Protein AF-A0A1K0JYE6-F1 (afdb_monomer_lite)

pLDDT: mean 88.98, std 8.57, range [48.31, 96.19]

Foldseek 3Di:
DDDQPDDLVLLLVLLCVLPVVCVPPDVVVSVVLSVQQRVLVSQLVVCVVPVVCNVVSLVVSLVSQVVDPSSNSSSVSVVVVVVVD

Structure (mmCIF, N/CA/C/O backbone):
data_AF-A0A1K0JYE6-F1
#
_entry.id   AF-A0A1K0JYE6-F1
#
loop_
_atom_site.group_PDB
_atom_site.id
_atom_site.type_symbol
_atom_site.label_atom_id
_atom_site.label_alt_id
_atom_site.label_comp_id
_atom_site.label_asym_id
_atom_site.label_entity_id
_atom_site.label_seq_id
_atom_site.pdbx_PDB_ins_code
_atom_site.Cartn_x
_atom_site.Cartn_y
_atom_site.Cartn_z
_atom_site.occupancy
_atom_site.B_iso_or_equiv
_atom_site.auth_seq_id
_atom_site.auth_comp_id
_atom_site.auth_asym_id
_atom_site.auth_atom_id
_atom_site.pdbx_PDB_model_num
ATOM 1 N N . MET A 1 1 ? 3.423 -19.627 9.950 1.00 48.31 1 MET A N 1
ATOM 2 C CA . MET A 1 1 ? 3.392 -18.347 9.204 1.00 48.31 1 MET A CA 1
ATOM 3 C C . MET A 1 1 ? 2.002 -17.738 9.331 1.00 48.31 1 MET A C 1
ATOM 5 O O . MET A 1 1 ? 1.032 -18.456 9.123 1.00 48.31 1 MET A O 1
ATOM 9 N N . ALA A 1 2 ? 1.878 -16.466 9.725 1.00 55.97 2 ALA A N 1
ATOM 10 C CA . ALA A 1 2 ? 0.573 -15.803 9.782 1.00 55.97 2 ALA A CA 1
ATOM 11 C C . ALA A 1 2 ? 0.008 -15.671 8.360 1.00 55.97 2 ALA A C 1
ATOM 13 O O . ALA A 1 2 ? 0.712 -15.183 7.476 1.00 55.97 2 ALA A O 1
ATOM 14 N N . ARG A 1 3 ? -1.238 -16.109 8.135 1.00 66.81 3 ARG A N 1
ATOM 15 C CA . ARG A 1 3 ? -1.894 -15.944 6.833 1.00 66.81 3 ARG A CA 1
ATOM 16 C C . ARG A 1 3 ? -1.965 -14.450 6.478 1.00 66.81 3 ARG A C 1
ATOM 18 O O . ARG A 1 3 ? -2.256 -13.641 7.368 1.00 66.81 3 ARG A O 1
ATOM 25 N N . PRO A 1 4 ? -1.669 -14.069 5.222 1.00 70.44 4 PRO A N 1
ATOM 26 C CA . PRO A 1 4 ? -1.844 -12.693 4.785 1.00 70.44 4 PRO A CA 1
ATOM 27 C C . PRO A 1 4 ? -3.322 -12.316 4.922 1.00 70.44 4 PRO A C 1
ATOM 29 O O . PRO A 1 4 ? -4.194 -13.104 4.566 1.00 70.44 4 PRO A O 1
ATOM 32 N N . ILE A 1 5 ? -3.588 -11.138 5.488 1.00 80.56 5 ILE A N 1
ATOM 33 C CA . ILE A 1 5 ? -4.954 -10.615 5.622 1.00 80.56 5 ILE A CA 1
ATOM 34 C C . ILE A 1 5 ? -5.365 -9.978 4.296 1.00 80.56 5 ILE A C 1
ATOM 36 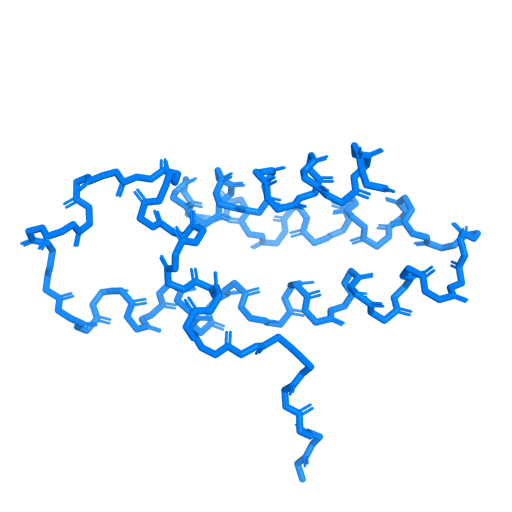O O . ILE A 1 5 ? -6.483 -10.171 3.837 1.00 80.56 5 ILE A O 1
ATOM 40 N N . VAL A 1 6 ? -4.427 -9.272 3.665 1.00 83.31 6 VAL A N 1
ATOM 41 C CA . VAL A 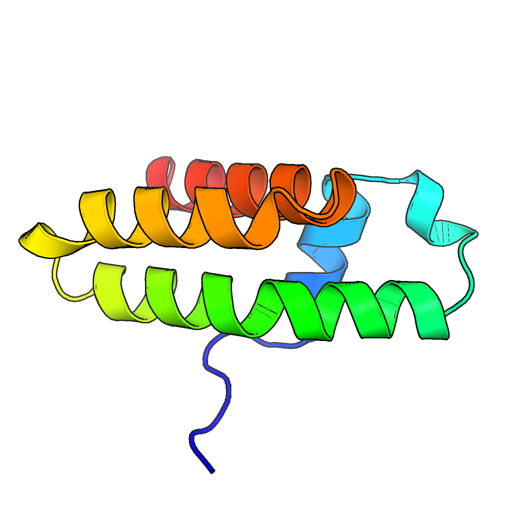1 6 ? -4.599 -8.682 2.341 1.00 83.31 6 VAL A CA 1
ATOM 42 C C . VAL A 1 6 ? -4.142 -9.671 1.266 1.00 83.31 6 VAL A C 1
ATOM 44 O O . VAL A 1 6 ? -3.007 -10.170 1.299 1.00 83.31 6 VAL A O 1
ATOM 47 N N . THR A 1 7 ? -5.044 -9.984 0.336 1.00 88.12 7 THR A N 1
ATOM 48 C CA . THR A 1 7 ? -4.806 -10.920 -0.771 1.00 88.12 7 THR A CA 1
ATOM 49 C C . THR A 1 7 ? -3.828 -10.328 -1.781 1.00 88.12 7 THR A C 1
ATOM 51 O O . THR A 1 7 ? -3.710 -9.119 -1.910 1.00 88.12 7 THR A O 1
ATOM 54 N N . THR A 1 8 ? -3.103 -11.178 -2.512 1.00 88.50 8 THR A N 1
ATOM 55 C CA . THR A 1 8 ? -2.177 -10.716 -3.564 1.00 88.50 8 THR A CA 1
ATOM 56 C C . THR A 1 8 ? -2.888 -9.897 -4.637 1.00 88.50 8 THR A C 1
ATOM 58 O O . THR A 1 8 ? -2.346 -8.887 -5.060 1.00 88.50 8 THR A O 1
ATOM 61 N N . VAL A 1 9 ? -4.094 -10.329 -5.020 1.00 87.88 9 VAL A N 1
ATOM 62 C CA . VAL A 1 9 ? -4.912 -9.698 -6.062 1.00 87.88 9 VAL A CA 1
ATOM 63 C C . VAL A 1 9 ? -5.226 -8.252 -5.690 1.00 87.88 9 VAL A C 1
ATOM 65 O O . VAL A 1 9 ? -4.872 -7.359 -6.441 1.00 87.88 9 VAL A O 1
ATOM 68 N N . LEU A 1 10 ? -5.712 -8.000 -4.467 1.00 89.81 10 LEU A N 1
ATOM 69 C CA . LEU A 1 10 ? -6.002 -6.633 -4.021 1.00 89.81 10 LEU A CA 1
ATOM 70 C C . LEU A 1 10 ? -4.759 -5.733 -4.061 1.00 89.81 10 LEU A C 1
ATOM 72 O O . LEU A 1 10 ? -4.843 -4.565 -4.408 1.00 89.81 10 LEU A O 1
ATOM 76 N N . ILE A 1 11 ? -3.590 -6.268 -3.703 1.00 92.44 11 ILE A N 1
ATOM 77 C CA . ILE A 1 11 ? -2.341 -5.493 -3.732 1.00 92.44 11 ILE A CA 1
ATOM 78 C C . ILE A 1 11 ? -1.953 -5.152 -5.169 1.00 92.44 11 ILE A C 1
ATOM 80 O O . ILE A 1 11 ? -1.482 -4.048 -5.418 1.00 92.44 11 ILE A O 1
ATOM 84 N N . GLN A 1 12 ? -2.124 -6.095 -6.094 1.00 92.00 12 GLN A N 1
ATOM 85 C CA . GLN A 1 12 ? -1.868 -5.869 -7.511 1.00 92.00 12 GLN A CA 1
ATOM 86 C C . GLN A 1 12 ? -2.825 -4.820 -8.076 1.00 92.00 12 GLN A C 1
ATOM 88 O O . GLN A 1 12 ? -2.346 -3.880 -8.695 1.00 92.00 12 GLN A O 1
ATOM 93 N N . ASP A 1 13 ? -4.121 -4.913 -7.783 1.00 91.62 13 ASP A N 1
ATOM 94 C CA . ASP A 1 13 ? -5.122 -3.944 -8.244 1.00 91.62 13 ASP A CA 1
ATOM 95 C C . ASP A 1 13 ? -4.769 -2.522 -7.789 1.00 91.62 13 ASP A C 1
ATOM 97 O O . ASP A 1 13 ? -4.675 -1.613 -8.608 1.00 91.62 13 ASP A O 1
ATOM 101 N N . VAL A 1 14 ? -4.448 -2.344 -6.502 1.00 92.88 14 VAL A N 1
ATOM 102 C CA . VAL A 1 14 ? -4.040 -1.040 -5.950 1.00 92.88 14 VAL A CA 1
ATOM 103 C C . VAL A 1 14 ? -2.730 -0.541 -6.577 1.00 92.88 14 VAL A C 1
ATOM 105 O O . VAL A 1 14 ? -2.558 0.659 -6.781 1.00 92.88 14 VAL A O 1
ATOM 108 N N . LEU A 1 15 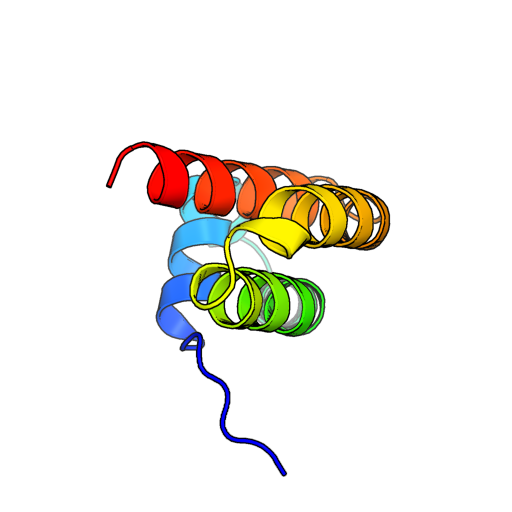? -1.788 -1.437 -6.892 1.00 93.19 15 LEU A N 1
ATOM 109 C CA . LEU A 1 15 ? -0.550 -1.070 -7.586 1.00 93.19 15 LEU A CA 1
ATOM 110 C C . LEU A 1 15 ? -0.827 -0.594 -9.017 1.00 93.19 15 LEU A C 1
ATOM 112 O O . LEU A 1 15 ? -0.274 0.427 -9.419 1.00 93.19 15 LEU A O 1
ATOM 116 N N . TYR A 1 16 ? -1.675 -1.301 -9.764 1.00 92.94 16 TYR A N 1
ATOM 117 C CA . TYR A 1 16 ? -2.043 -0.936 -11.133 1.00 92.94 16 TYR A CA 1
ATOM 118 C C . TYR A 1 16 ? -2.867 0.352 -11.190 1.00 92.94 16 TYR A C 1
ATOM 120 O O . TYR A 1 16 ? -2.662 1.165 -12.087 1.00 92.94 16 TYR A O 1
ATOM 128 N N . GLU A 1 17 ? -3.750 0.573 -10.217 1.00 92.50 17 GLU A N 1
ATOM 129 C CA . GLU A 1 17 ? -4.521 1.812 -10.104 1.00 92.50 17 GLU A CA 1
ATOM 130 C C . GLU A 1 17 ? -3.618 3.007 -9.758 1.00 92.50 17 GLU A C 1
ATOM 132 O O . GLU A 1 17 ? -3.749 4.079 -10.346 1.00 92.50 17 GLU A O 1
ATOM 137 N N . ALA A 1 18 ? -2.639 2.816 -8.868 1.00 92.31 18 ALA A N 1
ATOM 138 C CA . ALA A 1 18 ? -1.677 3.859 -8.516 1.00 92.31 18 ALA A CA 1
ATOM 139 C C . ALA A 1 18 ? -0.618 4.119 -9.603 1.00 92.31 18 ALA A C 1
ATOM 141 O O . ALA A 1 18 ? -0.024 5.197 -9.639 1.00 92.31 18 ALA A O 1
ATOM 142 N N . SER A 1 19 ? -0.332 3.137 -10.460 1.00 91.62 19 SER A N 1
ATOM 143 C CA . SER A 1 19 ? 0.654 3.247 -11.536 1.00 91.62 19 SER A CA 1
ATOM 144 C C . SER A 1 19 ? 0.259 2.356 -12.721 1.00 91.62 19 SER A C 1
ATOM 146 O O . SER A 1 19 ? 0.677 1.197 -12.799 1.00 91.62 19 SER A O 1
ATOM 148 N N . PRO A 1 20 ? -0.509 2.902 -13.684 1.00 88.31 20 PRO A N 1
ATOM 149 C CA . PRO A 1 20 ? -0.939 2.167 -14.877 1.00 88.31 20 PRO A CA 1
ATOM 150 C C . PRO A 1 20 ? 0.222 1.641 -15.738 1.00 88.31 20 PRO A C 1
ATOM 152 O O . PRO A 1 20 ? 0.071 0.645 -16.441 1.00 88.31 20 PRO A O 1
ATOM 155 N N . GLU A 1 21 ? 1.394 2.276 -15.643 1.00 86.56 21 GLU A N 1
ATOM 156 C CA . GLU A 1 21 ? 2.647 1.892 -16.313 1.00 86.56 21 GLU A CA 1
ATOM 157 C C . GLU A 1 21 ? 3.148 0.496 -15.901 1.00 86.56 21 GLU A C 1
ATOM 159 O O . GLU A 1 21 ? 3.925 -0.132 -16.619 1.00 86.56 21 GLU A O 1
ATOM 164 N N . LEU A 1 22 ? 2.683 -0.036 -14.763 1.00 86.69 22 LEU A N 1
ATOM 165 C CA . LEU A 1 22 ? 3.006 -1.397 -14.334 1.00 86.69 22 LEU A CA 1
ATOM 166 C C . LEU A 1 22 ? 2.417 -2.483 -15.239 1.00 86.69 22 LEU A C 1
ATOM 168 O O . LEU A 1 22 ? 2.870 -3.625 -15.153 1.00 86.69 22 LEU A O 1
ATOM 172 N N . ASN A 1 23 ? 1.427 -2.166 -16.081 1.00 83.75 23 ASN A N 1
ATOM 173 C CA . ASN A 1 23 ? 0.838 -3.135 -17.011 1.00 83.75 23 ASN A CA 1
ATOM 174 C C . ASN A 1 23 ? 1.864 -3.680 -18.012 1.00 83.75 23 ASN A C 1
ATOM 176 O O . ASN A 1 23 ? 1.820 -4.862 -18.346 1.00 83.75 23 ASN A O 1
ATOM 180 N N . ASP A 1 24 ? 2.821 -2.844 -18.416 1.00 87.38 24 ASP A N 1
ATOM 181 C CA . ASP A 1 24 ? 3.898 -3.213 -19.338 1.00 87.38 24 ASP A CA 1
ATOM 182 C C . ASP A 1 24 ? 5.178 -3.653 -18.602 1.00 87.38 24 ASP A C 1
ATOM 184 O O . ASP A 1 24 ? 6.173 -4.044 -19.220 1.00 87.38 24 ASP A O 1
ATOM 188 N N . ALA A 1 25 ? 5.182 -3.592 -17.266 1.00 87.50 25 ALA A N 1
ATOM 189 C CA . ALA A 1 25 ? 6.345 -3.929 -16.461 1.00 87.50 25 ALA A CA 1
ATOM 190 C C . ALA A 1 25 ? 6.555 -5.445 -16.349 1.00 87.50 25 ALA A C 1
ATOM 192 O O . ALA A 1 25 ? 5.631 -6.260 -16.357 1.00 87.50 25 ALA A O 1
ATOM 193 N N . HIS A 1 26 ? 7.815 -5.839 -16.163 1.00 89.94 26 HIS A N 1
ATOM 194 C CA . HIS A 1 26 ? 8.164 -7.242 -15.983 1.00 89.94 26 HIS A CA 1
ATOM 195 C C . HIS A 1 26 ? 7.501 -7.819 -14.710 1.00 89.94 26 HIS A C 1
ATOM 197 O O . HIS A 1 26 ? 7.645 -7.220 -13.639 1.00 89.94 26 HIS A O 1
ATOM 203 N N . PRO A 1 27 ? 6.886 -9.022 -14.740 1.00 89.25 27 PRO A N 1
ATOM 204 C CA . PRO A 1 27 ? 6.168 -9.588 -13.588 1.00 89.25 27 PRO A CA 1
ATOM 205 C C . PRO A 1 27 ? 6.998 -9.687 -12.299 1.00 89.25 27 PRO A C 1
ATOM 207 O O . PRO A 1 27 ? 6.477 -9.561 -11.191 1.00 89.25 27 PRO A O 1
ATOM 210 N N . ALA A 1 28 ? 8.312 -9.892 -12.429 1.00 91.25 28 ALA A N 1
ATOM 211 C CA . ALA A 1 28 ? 9.232 -9.903 -11.289 1.00 91.25 28 ALA A CA 1
ATOM 212 C C . ALA A 1 28 ? 9.272 -8.559 -10.535 1.00 91.25 28 ALA A C 1
ATOM 214 O O . ALA A 1 28 ? 9.372 -8.557 -9.309 1.00 91.25 28 ALA A O 1
ATOM 215 N N . PHE A 1 29 ? 9.156 -7.435 -11.248 1.00 90.44 29 PHE A N 1
ATOM 216 C CA . PHE A 1 29 ? 9.107 -6.106 -10.645 1.00 90.44 29 PHE A CA 1
ATOM 217 C C . PHE A 1 29 ? 7.814 -5.929 -9.847 1.00 90.44 29 PHE A C 1
ATOM 219 O O . PHE A 1 29 ? 7.864 -5.637 -8.653 1.00 90.44 29 PHE A O 1
ATOM 226 N N . THR A 1 30 ? 6.665 -6.242 -10.448 1.00 90.75 30 THR A N 1
ATOM 227 C CA . THR A 1 30 ? 5.359 -6.199 -9.772 1.00 90.75 30 THR A CA 1
ATOM 228 C C . THR A 1 30 ? 5.331 -7.097 -8.532 1.00 90.75 30 THR A C 1
ATOM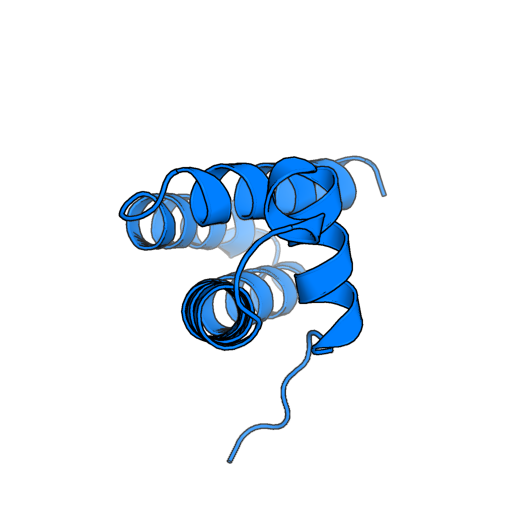 230 O O . THR A 1 30 ? 4.863 -6.689 -7.470 1.00 90.75 30 THR A O 1
ATOM 233 N N . ASN A 1 31 ? 5.918 -8.295 -8.608 1.00 91.94 31 ASN A N 1
ATOM 234 C CA . ASN A 1 31 ? 6.044 -9.190 -7.456 1.00 91.94 31 ASN A CA 1
ATOM 235 C C . ASN A 1 31 ? 6.912 -8.600 -6.333 1.00 91.94 31 ASN A C 1
ATOM 237 O O . ASN A 1 31 ? 6.584 -8.765 -5.155 1.00 91.94 31 ASN A O 1
ATOM 241 N N . ALA A 1 32 ? 7.992 -7.888 -6.665 1.00 92.88 32 ALA A N 1
ATOM 242 C CA . ALA A 1 32 ? 8.814 -7.199 -5.673 1.00 92.88 32 ALA A CA 1
ATOM 243 C C . ALA A 1 32 ? 8.028 -6.081 -4.964 1.00 92.88 32 ALA A C 1
ATOM 245 O O . ALA A 1 32 ? 8.071 -5.989 -3.734 1.00 92.88 32 ALA A O 1
ATOM 246 N N . LEU A 1 33 ? 7.242 -5.297 -5.711 1.00 93.50 33 LEU A N 1
ATOM 247 C CA . LEU A 1 33 ? 6.367 -4.262 -5.148 1.00 93.50 33 LEU A CA 1
ATOM 248 C C . LEU A 1 33 ? 5.310 -4.864 -4.215 1.00 93.50 33 LEU A C 1
ATOM 250 O O . LEU A 1 33 ? 5.116 -4.377 -3.100 1.00 93.50 33 LEU A O 1
ATOM 254 N N . VAL A 1 34 ? 4.690 -5.980 -4.610 1.00 93.75 34 VAL A N 1
ATOM 255 C CA . VAL A 1 34 ? 3.743 -6.726 -3.765 1.00 93.75 34 VAL A CA 1
ATOM 256 C C . VAL A 1 34 ? 4.398 -7.170 -2.455 1.00 93.75 34 VAL A C 1
ATOM 258 O O . VAL A 1 34 ? 3.797 -7.045 -1.384 1.00 93.75 34 VAL A O 1
ATOM 261 N N . CYS A 1 35 ? 5.622 -7.697 -2.514 1.00 92.44 35 CYS A N 1
ATOM 262 C CA . CYS A 1 35 ? 6.369 -8.122 -1.329 1.00 92.44 35 CYS A CA 1
ATOM 263 C C . CYS A 1 35 ? 6.690 -6.954 -0.389 1.00 92.44 35 CYS A C 1
ATOM 265 O O . CYS A 1 35 ? 6.648 -7.130 0.830 1.00 92.44 35 CYS A O 1
ATOM 267 N N . LEU A 1 36 ? 6.968 -5.771 -0.939 1.00 92.25 36 LEU A N 1
ATOM 268 C CA . LEU A 1 36 ? 7.259 -4.567 -0.166 1.00 92.25 36 LEU A CA 1
ATOM 269 C C . LEU A 1 36 ? 5.995 -3.968 0.469 1.00 92.25 36 LEU A C 1
ATOM 271 O O . LEU A 1 36 ? 6.018 -3.549 1.628 1.00 92.25 36 LEU A O 1
ATOM 275 N N . LEU A 1 37 ? 4.876 -3.983 -0.256 1.00 93.62 37 LEU A N 1
ATOM 276 C CA . LEU A 1 37 ? 3.627 -3.346 0.155 1.00 93.62 37 LEU A CA 1
ATOM 277 C C . LEU A 1 37 ? 2.796 -4.215 1.118 1.00 93.62 37 LEU A C 1
ATOM 279 O O . LEU A 1 37 ? 2.232 -3.717 2.096 1.00 93.62 37 LEU A O 1
ATOM 283 N N . ARG A 1 38 ? 2.768 -5.541 0.925 1.00 94.50 38 ARG A N 1
ATOM 284 C CA . ARG A 1 38 ? 1.954 -6.477 1.729 1.00 94.50 38 ARG A CA 1
ATOM 285 C C . ARG A 1 38 ? 2.137 -6.348 3.250 1.00 94.50 38 ARG A C 1
ATOM 287 O O . ARG A 1 38 ? 1.129 -6.372 3.965 1.00 94.50 38 ARG A O 1
ATOM 294 N N . PRO A 1 39 ? 3.360 -6.245 3.804 1.00 93.19 3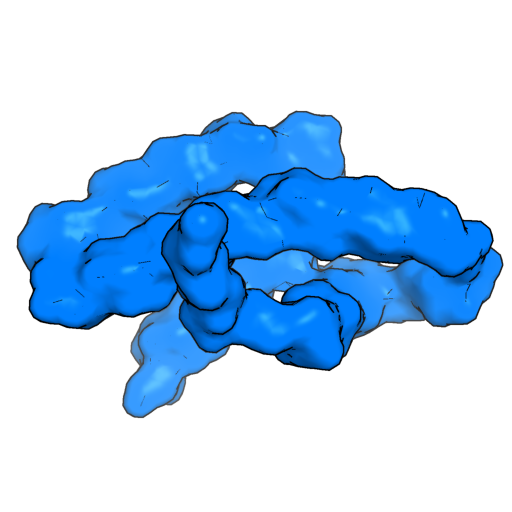9 PRO A N 1
ATOM 295 C CA . PRO A 1 39 ? 3.547 -6.104 5.245 1.00 93.19 39 PRO A CA 1
ATOM 296 C C . PRO A 1 39 ? 2.952 -4.803 5.789 1.00 93.19 39 PRO A C 1
ATOM 298 O O . PRO A 1 39 ? 2.421 -4.804 6.901 1.00 93.19 39 PRO A O 1
ATOM 301 N N . ALA A 1 40 ? 3.028 -3.715 5.016 1.00 93.19 40 ALA A N 1
ATOM 302 C CA . ALA A 1 40 ? 2.491 -2.416 5.396 1.00 93.19 40 ALA A CA 1
ATOM 303 C C . ALA A 1 40 ? 0.958 -2.457 5.459 1.00 93.19 40 ALA A C 1
ATOM 305 O O . ALA A 1 40 ? 0.381 -2.151 6.504 1.00 93.19 40 ALA A O 1
ATOM 306 N N . LEU A 1 41 ? 0.311 -2.956 4.404 1.00 93.94 41 LEU A N 1
ATOM 307 C CA . LEU A 1 41 ? -1.151 -3.063 4.338 1.00 93.94 41 LEU A CA 1
ATOM 308 C C . LEU A 1 41 ? -1.712 -3.985 5.427 1.00 93.94 41 LEU A C 1
ATOM 310 O O . LEU A 1 41 ? -2.636 -3.618 6.148 1.00 93.94 41 LEU A O 1
ATOM 314 N N . ASN A 1 42 ? -1.088 -5.148 5.649 1.00 92.94 42 ASN A N 1
ATOM 315 C CA . ASN A 1 42 ? -1.497 -6.057 6.724 1.00 92.94 42 ASN A CA 1
ATOM 316 C C . ASN A 1 42 ? -1.446 -5.402 8.112 1.00 92.94 42 ASN A C 1
ATOM 318 O O . ASN A 1 42 ? -2.240 -5.752 8.985 1.00 92.94 42 ASN A O 1
ATOM 322 N N . ARG A 1 43 ? -0.500 -4.487 8.354 1.00 92.50 43 ARG A N 1
ATOM 323 C CA . ARG A 1 43 ? -0.404 -3.772 9.633 1.00 92.50 43 ARG A CA 1
ATOM 324 C C . ARG A 1 43 ? -1.493 -2.724 9.777 1.00 92.50 43 ARG A C 1
ATOM 326 O O . ARG A 1 43 ? -2.076 -2.654 10.854 1.00 92.50 43 ARG A O 1
ATOM 333 N N . VAL A 1 44 ? -1.792 -1.981 8.713 1.00 92.12 44 VAL A N 1
ATOM 334 C CA . VAL A 1 44 ? -2.894 -1.011 8.700 1.00 92.12 44 VAL A CA 1
ATOM 335 C C . VAL A 1 44 ? -4.225 -1.719 8.950 1.00 92.12 44 VAL A C 1
ATOM 337 O O . VAL A 1 44 ? -4.923 -1.363 9.891 1.00 92.12 44 VAL A O 1
ATOM 340 N N . VAL A 1 45 ? -4.524 -2.809 8.233 1.00 90.81 45 VAL A N 1
ATOM 341 C CA . VAL A 1 45 ? -5.770 -3.578 8.429 1.00 90.81 45 VAL A CA 1
ATOM 342 C C . VAL A 1 45 ? -5.883 -4.155 9.845 1.00 90.81 45 VAL A C 1
ATOM 344 O O . VAL A 1 45 ? -6.965 -4.180 10.431 1.00 90.81 45 VAL A O 1
ATOM 347 N N . ARG A 1 46 ? -4.772 -4.602 10.447 1.00 90.56 46 ARG A N 1
ATOM 348 C CA . ARG A 1 46 ? -4.776 -5.038 11.857 1.00 90.56 46 ARG A CA 1
ATOM 349 C C . ARG A 1 46 ? -5.054 -3.879 12.808 1.00 90.56 46 ARG A C 1
ATOM 351 O O . ARG A 1 46 ? -5.840 -4.049 13.736 1.00 90.56 46 ARG A O 1
ATOM 358 N N . ALA A 1 47 ? -4.419 -2.732 12.582 1.00 89.50 47 ALA A N 1
ATOM 359 C CA . ALA A 1 47 ? -4.596 -1.537 13.399 1.00 89.50 47 ALA A CA 1
ATOM 360 C C . ALA A 1 47 ? -5.984 -0.910 13.229 1.00 89.50 47 ALA A C 1
ATOM 362 O O . ALA A 1 47 ? -6.485 -0.306 14.166 1.00 89.50 47 ALA A O 1
ATOM 363 N N . HIS A 1 48 ? -6.655 -1.130 12.097 1.00 86.69 48 HIS A N 1
ATOM 364 C CA . HIS A 1 48 ? -8.031 -0.682 11.881 1.00 86.69 48 HIS A CA 1
ATOM 365 C C . HIS A 1 48 ? -9.011 -1.258 12.914 1.00 86.69 48 HIS A C 1
ATOM 367 O O . HIS A 1 48 ? -10.002 -0.633 13.266 1.00 86.69 48 HIS A O 1
ATOM 373 N N . ARG A 1 49 ? -8.705 -2.433 13.482 1.00 84.19 49 ARG A N 1
ATOM 374 C CA . ARG A 1 49 ? -9.491 -3.022 14.579 1.00 84.19 49 ARG A CA 1
ATOM 375 C C . ARG A 1 49 ? -9.273 -2.327 15.931 1.00 84.19 49 ARG A C 1
ATOM 377 O O . ARG A 1 49 ? -9.978 -2.627 16.885 1.00 84.19 49 ARG A O 1
ATOM 384 N N . THR A 1 50 ? -8.266 -1.459 16.044 1.00 83.00 50 THR A N 1
ATOM 385 C CA . THR A 1 50 ? -7.898 -0.703 17.256 1.00 83.00 50 THR A CA 1
ATOM 386 C C . THR A 1 50 ? -7.600 0.763 16.891 1.00 83.00 50 THR A C 1
ATOM 388 O O . THR A 1 50 ? -6.436 1.144 16.736 1.00 83.00 50 THR A O 1
ATOM 391 N N . PRO A 1 51 ? -8.644 1.610 16.771 1.00 76.56 51 PRO A N 1
ATOM 392 C CA . PRO A 1 51 ? -8.558 2.946 16.166 1.00 76.56 51 PRO A CA 1
ATOM 393 C C . PRO A 1 51 ? -7.518 3.871 16.805 1.00 76.56 51 PRO A C 1
ATOM 395 O O . PRO A 1 51 ? -6.877 4.659 16.117 1.00 76.56 51 PRO A O 1
ATOM 398 N N . THR A 1 52 ? -7.276 3.724 18.110 1.00 83.75 52 THR A N 1
ATOM 399 C CA . THR A 1 52 ? -6.320 4.541 18.874 1.00 83.75 52 THR A CA 1
ATOM 400 C C . THR A 1 52 ? -4.879 4.448 18.373 1.00 83.75 52 THR A C 1
ATOM 402 O O . THR A 1 52 ? -4.089 5.347 18.642 1.00 83.75 52 THR A O 1
ATOM 405 N N . ARG A 1 53 ? -4.520 3.385 17.641 1.00 86.62 53 ARG A N 1
ATOM 406 C CA . ARG A 1 53 ? -3.171 3.178 17.084 1.00 86.62 53 ARG A CA 1
ATOM 407 C C . ARG A 1 53 ? -3.112 3.310 15.565 1.00 86.62 53 ARG A C 1
ATOM 409 O O . ARG A 1 53 ? -2.026 3.215 14.996 1.00 86.62 53 ARG A O 1
ATOM 416 N N . LEU A 1 54 ? -4.249 3.503 14.898 1.00 89.62 54 LEU A N 1
ATOM 417 C CA . LEU A 1 54 ? -4.327 3.472 13.438 1.00 89.62 54 LEU A CA 1
ATOM 418 C C . LEU A 1 54 ? -3.471 4.576 12.806 1.00 89.62 54 LEU A C 1
ATOM 420 O O . LEU A 1 54 ? -2.632 4.282 11.957 1.00 89.62 54 LEU A O 1
ATOM 424 N N . THR A 1 55 ? -3.610 5.814 13.280 1.00 90.50 55 THR A N 1
ATOM 425 C CA . THR A 1 55 ? -2.864 6.973 12.766 1.00 90.50 55 THR A CA 1
ATOM 426 C C . THR A 1 55 ? -1.351 6.795 12.902 1.00 90.50 55 THR A C 1
ATOM 428 O O . THR A 1 55 ? -0.605 7.043 11.955 1.00 90.50 55 THR A O 1
ATOM 431 N N . GLU A 1 56 ? -0.886 6.295 14.051 1.00 93.31 56 GLU A N 1
ATOM 432 C CA . GLU A 1 56 ? 0.536 6.019 14.290 1.00 93.31 56 GLU A CA 1
ATOM 433 C C . GLU A 1 56 ? 1.056 4.911 13.358 1.00 93.31 56 GLU A C 1
ATOM 435 O O . GLU A 1 56 ? 2.137 5.018 12.770 1.00 93.31 56 GLU A O 1
ATOM 440 N N . VAL A 1 57 ? 0.271 3.843 13.178 1.00 94.50 57 VAL A N 1
ATOM 441 C CA . VAL A 1 57 ? 0.631 2.726 12.298 1.00 94.50 57 VAL A CA 1
ATOM 442 C C . VAL A 1 57 ? 0.706 3.173 10.841 1.00 94.50 57 VAL A C 1
ATOM 444 O O . VAL A 1 57 ? 1.668 2.791 10.166 1.00 94.50 57 VAL A O 1
ATOM 447 N N . ILE A 1 58 ? -0.247 3.990 10.379 1.00 94.56 58 ILE A N 1
ATOM 448 C CA . ILE A 1 58 ? -0.249 4.581 9.035 1.00 94.56 58 ILE A CA 1
ATOM 449 C C . ILE A 1 58 ? 1.009 5.423 8.838 1.00 94.56 58 ILE A C 1
ATOM 451 O O . ILE A 1 58 ? 1.772 5.142 7.917 1.00 94.56 58 ILE A O 1
ATOM 455 N N . ALA A 1 59 ? 1.296 6.377 9.731 1.00 94.50 59 ALA A N 1
ATOM 456 C CA . ALA A 1 59 ? 2.474 7.240 9.619 1.00 94.50 59 ALA A CA 1
ATOM 457 C C . ALA A 1 59 ? 3.784 6.431 9.563 1.00 94.50 59 ALA A C 1
ATOM 459 O O . ALA A 1 59 ? 4.654 6.674 8.724 1.00 94.50 59 ALA A O 1
ATOM 460 N N . ARG A 1 60 ? 3.905 5.398 10.406 1.00 95.31 60 ARG A N 1
ATOM 461 C CA . ARG A 1 60 ? 5.083 4.521 10.427 1.00 95.31 60 ARG A CA 1
ATOM 462 C C . ARG A 1 60 ? 5.209 3.658 9.173 1.00 95.31 60 ARG A C 1
ATOM 464 O O . ARG A 1 60 ? 6.329 3.367 8.754 1.00 95.31 60 ARG A O 1
ATOM 471 N N . GLN A 1 61 ? 4.098 3.178 8.614 1.00 95.31 61 GLN A N 1
ATOM 472 C CA . GLN A 1 61 ? 4.133 2.379 7.388 1.00 95.31 61 GLN A CA 1
ATOM 473 C C . GLN A 1 61 ? 4.401 3.255 6.163 1.00 95.31 61 GLN A C 1
ATOM 475 O O . GLN A 1 61 ? 5.228 2.859 5.349 1.00 95.31 61 GLN A O 1
ATOM 480 N N . ARG A 1 62 ? 3.824 4.460 6.101 1.00 94.38 62 ARG A N 1
ATOM 481 C CA . ARG A 1 62 ? 4.086 5.474 5.070 1.00 94.38 62 ARG A CA 1
ATOM 482 C C . ARG A 1 62 ? 5.584 5.734 4.908 1.00 94.38 62 ARG A C 1
ATOM 484 O O . ARG A 1 62 ? 6.122 5.579 3.819 1.00 94.38 62 ARG A O 1
ATOM 491 N N . ALA A 1 63 ? 6.291 5.992 6.010 1.00 93.44 63 ALA A N 1
ATOM 492 C CA . ALA A 1 63 ? 7.744 6.190 5.986 1.00 93.44 63 ALA A CA 1
ATOM 493 C C . ALA A 1 63 ? 8.532 4.962 5.478 1.00 93.44 63 ALA A C 1
ATOM 495 O O . ALA A 1 63 ? 9.605 5.107 4.903 1.00 93.44 63 ALA A O 1
ATOM 496 N N . ARG A 1 64 ? 8.018 3.742 5.682 1.00 92.75 64 ARG A N 1
ATOM 497 C CA . ARG A 1 64 ? 8.680 2.497 5.250 1.00 92.75 64 ARG A CA 1
ATOM 498 C C . ARG A 1 64 ? 8.497 2.203 3.768 1.00 92.75 64 ARG A C 1
ATOM 500 O O . ARG A 1 64 ? 9.407 1.656 3.157 1.00 92.75 64 ARG A O 1
ATOM 507 N N . VAL A 1 65 ? 7.330 2.519 3.215 1.00 93.94 65 VAL A N 1
ATOM 508 C CA . VAL A 1 65 ? 7.032 2.298 1.790 1.00 93.94 65 VAL A CA 1
ATOM 509 C C . VAL A 1 65 ? 7.511 3.449 0.904 1.00 93.94 65 VAL A C 1
ATOM 511 O O . VAL A 1 65 ? 7.598 3.279 -0.305 1.00 93.94 65 VAL A O 1
ATOM 514 N N . ALA A 1 66 ? 7.904 4.581 1.499 1.00 91.81 66 ALA A N 1
ATOM 515 C CA . ALA A 1 66 ? 8.434 5.754 0.799 1.00 91.81 66 ALA A CA 1
ATOM 516 C C . ALA A 1 66 ? 9.733 5.501 0.005 1.00 91.81 66 ALA A C 1
ATOM 518 O O . ALA A 1 66 ? 10.139 6.348 -0.782 1.00 91.81 66 ALA A O 1
ATOM 519 N N . VAL A 1 67 ? 10.382 4.344 0.187 1.00 91.00 67 VAL A N 1
ATOM 520 C CA . VAL A 1 67 ? 11.596 3.953 -0.555 1.00 91.00 67 VAL A CA 1
ATOM 521 C C . VAL A 1 67 ? 11.316 3.754 -2.051 1.00 91.00 67 VAL A C 1
ATOM 523 O O . VAL A 1 67 ? 12.213 3.923 -2.870 1.00 91.00 67 VAL A O 1
ATOM 526 N N . CYS A 1 68 ? 10.080 3.410 -2.420 1.00 92.38 68 CYS A N 1
ATOM 527 C CA . CYS A 1 68 ? 9.649 3.301 -3.808 1.00 92.38 68 CYS A CA 1
ATOM 528 C C . CYS A 1 68 ? 8.380 4.137 -4.009 1.00 92.38 68 CYS A C 1
ATOM 530 O O . CYS A 1 68 ? 7.378 3.949 -3.316 1.00 92.38 68 CYS A O 1
ATOM 532 N N . SER A 1 69 ? 8.428 5.061 -4.971 1.00 92.38 69 SER A N 1
ATOM 533 C CA . SER A 1 69 ? 7.328 5.981 -5.281 1.00 92.38 69 SER A CA 1
ATOM 534 C C . SER A 1 69 ? 6.036 5.236 -5.611 1.00 92.38 69 SER A C 1
ATOM 536 O O . SER A 1 69 ? 4.984 5.579 -5.080 1.00 92.38 69 SER A O 1
ATOM 538 N N . THR A 1 70 ? 6.121 4.163 -6.399 1.00 93.38 70 THR A N 1
ATOM 539 C CA . THR A 1 70 ? 4.971 3.330 -6.769 1.00 93.38 70 THR A CA 1
ATOM 540 C C . THR A 1 70 ? 4.315 2.685 -5.551 1.00 93.38 70 THR A C 1
ATOM 542 O O . THR A 1 70 ? 3.098 2.741 -5.398 1.00 93.38 70 THR A O 1
ATOM 545 N N . THR A 1 71 ? 5.102 2.115 -4.630 1.00 93.62 71 THR A N 1
ATOM 546 C CA . THR A 1 71 ? 4.534 1.530 -3.406 1.00 93.62 71 THR A CA 1
ATOM 547 C C . THR A 1 71 ? 3.999 2.576 -2.441 1.00 93.62 71 THR A C 1
ATOM 549 O O . THR A 1 71 ? 3.058 2.284 -1.710 1.00 93.62 71 THR A O 1
ATOM 552 N N . ALA A 1 72 ? 4.575 3.780 -2.427 1.00 94.69 72 ALA A N 1
ATOM 553 C CA . ALA A 1 72 ? 4.066 4.887 -1.629 1.00 94.69 72 ALA A CA 1
ATOM 554 C C . ALA A 1 72 ? 2.709 5.370 -2.159 1.00 94.69 72 ALA A C 1
ATOM 556 O O . ALA A 1 72 ? 1.764 5.459 -1.383 1.00 94.69 72 ALA A O 1
ATOM 557 N N . ALA A 1 73 ? 2.586 5.586 -3.471 1.00 94.88 73 ALA A N 1
ATOM 558 C CA . ALA A 1 73 ? 1.329 5.974 -4.110 1.00 94.88 73 ALA A CA 1
ATOM 559 C C . ALA A 1 73 ? 0.228 4.924 -3.884 1.00 94.88 73 ALA A C 1
ATOM 561 O O . ALA A 1 73 ? -0.863 5.258 -3.431 1.00 94.88 73 ALA A O 1
ATOM 562 N N . ALA A 1 74 ? 0.547 3.643 -4.093 1.00 95.44 74 ALA A N 1
ATOM 563 C CA . ALA A 1 74 ? -0.368 2.534 -3.828 1.00 95.44 74 ALA A CA 1
ATOM 564 C C . ALA A 1 74 ? -0.784 2.453 -2.349 1.00 95.44 74 ALA A C 1
ATOM 566 O O . ALA A 1 74 ? -1.936 2.170 -2.025 1.00 95.44 74 ALA A O 1
ATOM 567 N N . PHE A 1 75 ? 0.138 2.723 -1.423 1.00 96.19 75 PHE A N 1
ATOM 568 C CA . PHE A 1 75 ? -0.182 2.759 -0.000 1.00 96.19 75 PHE A CA 1
ATOM 569 C C . PHE A 1 75 ? -1.127 3.913 0.359 1.00 96.19 75 PHE A C 1
ATOM 571 O O . PHE A 1 75 ? -2.073 3.693 1.112 1.00 96.19 75 PHE A O 1
ATOM 578 N N . GLU A 1 76 ? -0.903 5.116 -0.176 1.00 96.00 76 GLU A N 1
ATOM 579 C CA . GLU A 1 76 ? -1.799 6.256 0.056 1.00 96.00 76 GLU A CA 1
ATOM 580 C C . GLU A 1 76 ? -3.191 6.016 -0.524 1.00 96.00 76 GLU A C 1
ATOM 582 O O . GLU A 1 76 ? -4.175 6.264 0.167 1.00 96.00 76 GLU A O 1
ATOM 587 N N . LEU A 1 77 ? -3.276 5.465 -1.739 1.00 95.12 77 LEU A N 1
ATOM 588 C CA . LEU A 1 77 ? -4.546 5.093 -2.362 1.00 95.12 77 LEU A CA 1
ATOM 589 C C . LEU A 1 77 ? -5.337 4.127 -1.471 1.00 95.12 77 LEU A C 1
ATOM 591 O O . LEU A 1 77 ? -6.509 4.351 -1.179 1.00 95.12 77 LEU A O 1
ATOM 595 N N . PHE A 1 78 ? -4.673 3.091 -0.954 1.00 94.25 78 PHE A N 1
ATOM 596 C CA . PHE A 1 78 ? -5.298 2.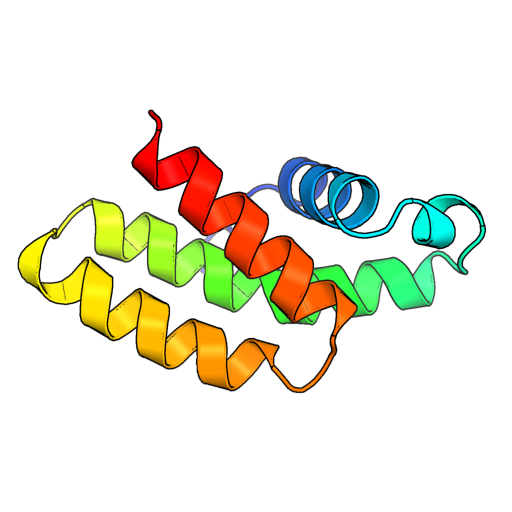151 -0.028 1.00 94.25 78 PHE A CA 1
ATOM 597 C C . PHE A 1 78 ? -5.786 2.821 1.265 1.00 94.25 78 PHE A C 1
ATOM 599 O O . PHE A 1 78 ? -6.878 2.517 1.741 1.00 94.25 78 PHE A O 1
ATOM 606 N N . VAL A 1 79 ? -4.984 3.718 1.851 1.00 93.38 79 VAL A N 1
ATOM 607 C CA . VAL A 1 79 ? -5.361 4.440 3.077 1.00 93.38 79 VAL A CA 1
ATOM 608 C C . VAL A 1 79 ? -6.536 5.388 2.827 1.00 93.38 79 VAL A C 1
ATOM 610 O O . VAL A 1 79 ? -7.419 5.453 3.678 1.00 93.38 79 VAL A O 1
ATOM 613 N N . SER A 1 80 ? -6.576 6.075 1.681 1.00 93.38 80 SER A N 1
ATOM 614 C CA . SER A 1 80 ? -7.706 6.930 1.291 1.00 93.38 80 SER A CA 1
ATOM 615 C C . SER A 1 80 ? -8.986 6.111 1.151 1.00 93.38 80 SER A C 1
ATOM 617 O O . SER A 1 80 ? -9.974 6.407 1.814 1.00 93.38 80 SER A O 1
ATOM 619 N N . ASN A 1 81 ? -8.932 5.001 0.409 1.00 90.62 81 ASN A N 1
ATOM 620 C CA . ASN A 1 81 ? -10.086 4.120 0.209 1.00 90.62 81 ASN A CA 1
ATOM 621 C C . ASN A 1 81 ? -10.602 3.510 1.522 1.00 90.62 81 ASN A C 1
ATOM 623 O O . ASN A 1 81 ? -11.782 3.203 1.643 1.00 90.62 81 ASN A O 1
ATOM 627 N N . MET A 1 82 ? -9.727 3.321 2.515 1.00 87.94 82 MET A N 1
ATOM 628 C CA . MET A 1 82 ? -10.135 2.904 3.857 1.00 87.94 82 MET A CA 1
ATOM 629 C C . MET A 1 82 ? -10.795 4.014 4.680 1.00 87.94 82 MET A C 1
ATOM 631 O O . MET A 1 82 ? -11.533 3.693 5.603 1.00 87.94 82 MET A O 1
ATOM 635 N N . ALA A 1 83 ? -10.475 5.284 4.424 1.00 84.06 83 ALA A N 1
ATOM 636 C CA . ALA A 1 83 ? -11.057 6.419 5.137 1.00 84.06 83 ALA A CA 1
ATOM 637 C C . ALA A 1 83 ? -12.441 6.806 4.588 1.00 84.06 83 ALA A C 1
ATOM 639 O O . ALA A 1 83 ? -13.255 7.336 5.340 1.00 84.06 83 ALA A O 1
ATOM 640 N N . ASP A 1 84 ? -12.692 6.523 3.308 1.00 75.81 84 ASP A N 1
ATOM 641 C CA . ASP A 1 84 ? -13.954 6.814 2.618 1.00 75.81 84 ASP A CA 1
ATOM 642 C C . ASP A 1 84 ? -15.029 5.713 2.788 1.00 75.81 84 ASP A C 1
ATOM 644 O O . ASP A 1 84 ? -16.166 5.897 2.347 1.00 75.81 84 ASP A O 1
ATOM 648 N N . ALA A 1 85 ? -14.686 4.575 3.410 1.00 57.06 85 ALA A N 1
ATOM 649 C CA . ALA A 1 85 ? -15.549 3.400 3.610 1.00 57.06 85 ALA A CA 1
ATOM 650 C C . ALA A 1 85 ? -16.148 3.318 5.025 1.00 57.06 85 ALA A C 1
ATOM 652 O O . ALA A 1 85 ? -17.327 2.905 5.134 1.00 57.06 85 ALA A O 1
#

Radius of gyration: 12.47 Å; chains: 1; bounding box: 27×26×38 Å

Secondary structure (DSSP, 8-state):
-PPPSS-HHHHHHHHHHH-GGGGGS-HHHHHHHHHHHHHHHHHHHHHHTSGGGHHHHHHHHHHHHTTSHHHHHHHHHHHHHHH--

Sequence (85 aa):
MARPIVTTVLIQDVLYEASPELNDAHPAFTNALVCLLRPALNRVVRAHRTPTRLTEVIARQRARVAVCSTTAAAFELFVSNMADA

Organism: Cupriavidus necator (NCBI:txid106590)